Protein AF-A0A9N9JK04-F1 (afdb_monomer_lite)

Secondary structure (DSSP, 8-state):
---TTHHHHHHHHS-TT-HHHHS--HHHHHHHHHHHHHTT---SS--EEEEEEETTEEEEEEE-EEPTTSPPGGGTT-HHHHS--TT--GGG--EEPHHHHHHHHHTTSTT---S---EEEEEE--S---TTSSPPP------

Foldseek 3Di:
DPPPPVVVVVVVVPPVVPVCVVPNDLLSVQLVVQVVQLVPELQQQWRKKKFFDDPSDTLWIFIKWADPPDDTVNRVPQPPSVVPDPDPDPPRGRIHHRVVRRLVVSCVDPNNPDPPRPDMDMDTPPDNPRCVVPPDDPDDDDD

Organism: NCBI:txid60492

Structure (mmCIF, N/CA/C/O backbone):
data_AF-A0A9N9JK04-F1
#
_entry.id   AF-A0A9N9JK04-F1
#
loop_
_atom_site.group_PDB
_atom_site.id
_atom_site.type_symbol
_atom_site.label_atom_id
_atom_site.label_alt_id
_atom_site.label_comp_id
_atom_site.label_asym_id
_atom_site.label_entity_id
_atom_site.label_seq_id
_atom_site.pdbx_PDB_ins_code
_atom_site.Cartn_x
_atom_site.Cartn_y
_atom_site.Cartn_z
_atom_site.occupancy
_atom_site.B_iso_or_equiv
_atom_site.auth_seq_id
_atom_site.auth_comp_id
_atom_site.auth_asym_id
_atom_site.auth_atom_id
_atom_site.pdbx_PDB_model_num
ATOM 1 N N . MET A 1 1 ? -11.120 -43.095 1.050 1.00 46.44 1 MET A N 1
ATOM 2 C CA . MET A 1 1 ? -11.614 -41.863 1.701 1.00 46.44 1 MET A CA 1
ATOM 3 C C . MET A 1 1 ? -10.499 -41.313 2.599 1.00 46.44 1 MET A C 1
ATOM 5 O O . MET A 1 1 ? -10.433 -41.669 3.760 1.00 46.44 1 MET A O 1
ATOM 9 N N . LYS A 1 2 ? -9.547 -40.548 2.037 1.00 53.41 2 LYS A N 1
ATOM 10 C CA . LYS A 1 2 ? -8.351 -40.000 2.731 1.00 53.41 2 LYS A CA 1
ATOM 11 C C . LYS A 1 2 ? -8.496 -38.507 3.081 1.00 53.41 2 LYS A C 1
ATOM 13 O O . LYS A 1 2 ? -7.521 -37.829 3.336 1.00 53.41 2 LYS A O 1
ATOM 18 N N . ILE A 1 3 ? -9.721 -37.985 3.062 1.00 55.59 3 ILE A N 1
ATOM 19 C CA . ILE A 1 3 ? -9.993 -36.546 3.207 1.00 55.59 3 ILE A CA 1
ATOM 20 C C . ILE A 1 3 ? -10.125 -36.145 4.696 1.00 55.59 3 ILE A C 1
ATOM 22 O O . ILE A 1 3 ? -10.122 -34.964 5.024 1.00 55.59 3 ILE A O 1
ATOM 26 N N . SER A 1 4 ? -10.211 -37.105 5.630 1.00 60.34 4 SER A N 1
ATOM 27 C CA . SER A 1 4 ? -10.650 -36.820 7.005 1.00 60.34 4 SER A CA 1
ATOM 28 C C . SER A 1 4 ? -9.556 -36.561 8.048 1.00 60.34 4 SER A C 1
ATOM 30 O O . SER A 1 4 ? -9.908 -36.086 9.117 1.00 60.34 4 SER A O 1
ATOM 32 N N . MET A 1 5 ? -8.268 -36.843 7.815 1.00 59.41 5 MET A N 1
ATOM 33 C CA . MET A 1 5 ? -7.212 -36.460 8.783 1.00 59.41 5 MET A CA 1
ATOM 34 C C . MET A 1 5 ? -6.574 -35.110 8.448 1.00 59.41 5 MET A C 1
ATOM 36 O O . MET A 1 5 ? -6.318 -34.321 9.355 1.00 59.41 5 MET A O 1
ATOM 40 N N . ASP A 1 6 ? -6.407 -34.806 7.162 1.00 75.38 6 ASP A N 1
ATOM 41 C CA . ASP A 1 6 ? -5.722 -33.587 6.722 1.00 75.38 6 ASP A CA 1
ATOM 42 C C . ASP A 1 6 ? -6.567 -32.330 6.966 1.00 75.38 6 ASP A C 1
ATOM 44 O O . ASP A 1 6 ? -6.049 -31.309 7.414 1.00 75.38 6 ASP A O 1
ATOM 48 N N . LEU A 1 7 ? -7.889 -32.411 6.760 1.00 78.12 7 LEU A N 1
ATOM 49 C CA . LEU A 1 7 ? -8.796 -31.290 7.018 1.00 78.12 7 LEU A CA 1
ATOM 50 C C . LEU A 1 7 ? -8.896 -30.968 8.513 1.00 78.12 7 LEU A C 1
ATOM 52 O O . LEU A 1 7 ? -8.851 -29.802 8.889 1.00 78.12 7 LEU A O 1
ATOM 56 N N . TYR A 1 8 ? -9.009 -31.985 9.372 1.00 74.44 8 TYR A N 1
ATOM 57 C CA . TYR A 1 8 ? -9.078 -31.760 10.817 1.00 74.44 8 TYR A CA 1
ATOM 58 C C . TYR A 1 8 ? -7.746 -31.236 11.358 1.00 74.44 8 TYR A C 1
ATOM 60 O O . TYR A 1 8 ? -7.765 -30.292 12.137 1.00 74.44 8 TYR A O 1
ATOM 68 N N . GLY A 1 9 ? -6.602 -31.744 10.881 1.00 76.88 9 GLY A N 1
ATOM 69 C CA . GLY A 1 9 ? -5.288 -31.186 11.222 1.00 76.88 9 GLY A CA 1
ATOM 70 C C . GLY A 1 9 ? -5.125 -29.730 10.772 1.00 76.88 9 GLY A C 1
ATOM 71 O O . GLY A 1 9 ? -4.664 -28.889 11.541 1.00 76.88 9 GLY A O 1
ATOM 72 N N . TYR A 1 10 ? -5.578 -29.398 9.562 1.00 78.69 10 TYR A N 1
ATOM 73 C CA . TYR A 1 10 ? -5.579 -28.026 9.048 1.00 78.69 10 TYR A CA 1
ATOM 74 C C . TYR A 1 10 ? -6.468 -27.089 9.880 1.00 78.69 10 TYR A C 1
ATOM 76 O O . TYR A 1 10 ? -6.031 -26.009 10.276 1.00 78.69 10 TYR A O 1
ATOM 84 N N . LEU A 1 11 ? -7.690 -27.518 10.207 1.00 76.50 11 LEU A N 1
ATOM 85 C CA . LEU A 1 11 ? -8.620 -26.756 11.045 1.00 76.50 11 LEU A CA 1
ATOM 86 C C . LEU A 1 11 ? -8.132 -26.617 12.493 1.00 76.50 11 LEU A C 1
ATOM 88 O O . LEU A 1 11 ? -8.381 -25.585 13.105 1.00 76.50 11 LEU A O 1
ATOM 92 N N . SER A 1 12 ? -7.424 -27.613 13.035 1.00 73.69 12 SER A N 1
ATOM 93 C CA . SER A 1 12 ? -6.803 -27.537 14.365 1.00 73.69 12 SER A CA 1
ATOM 94 C C . SER A 1 12 ? -5.623 -26.561 14.418 1.00 73.69 12 SER A C 1
ATOM 96 O O . SER A 1 12 ? -5.383 -25.970 15.466 1.00 73.69 12 SER A O 1
ATOM 98 N N . ASN A 1 13 ? -4.914 -26.370 13.302 1.00 76.44 13 ASN A N 1
ATOM 99 C CA . ASN A 1 13 ? -3.814 -25.406 13.182 1.00 76.44 13 ASN A CA 1
ATOM 100 C C . ASN A 1 13 ? -4.294 -23.983 12.877 1.00 76.44 13 ASN A C 1
ATOM 102 O O . ASN A 1 13 ? -3.583 -23.007 13.123 1.00 76.44 13 ASN A O 1
ATOM 106 N N . LEU A 1 14 ? -5.503 -23.843 12.336 1.00 72.19 14 LEU A N 1
ATOM 107 C CA . LEU A 1 14 ? -6.167 -22.557 12.282 1.00 72.19 14 LEU A CA 1
ATOM 108 C C . LEU A 1 14 ? -6.553 -22.182 13.713 1.00 72.19 14 LEU A C 1
ATOM 110 O O . LEU A 1 14 ? -7.480 -22.729 14.301 1.00 72.19 14 LEU A O 1
ATOM 114 N N . ASP A 1 15 ? -5.843 -21.211 14.276 1.00 70.00 15 ASP A N 1
ATOM 115 C CA . ASP A 1 15 ? -6.209 -20.585 15.543 1.00 70.00 15 ASP A CA 1
ATOM 116 C C . ASP A 1 15 ? -7.469 -19.716 15.332 1.00 70.00 15 ASP A C 1
ATOM 118 O O . ASP A 1 15 ? -7.430 -18.495 15.172 1.00 70.00 15 ASP A O 1
ATOM 122 N N . ILE A 1 16 ? -8.615 -20.387 15.168 1.00 72.94 16 ILE A N 1
ATOM 123 C CA . ILE A 1 16 ? -9.921 -19.798 14.817 1.00 72.94 16 ILE A CA 1
ATOM 124 C C . ILE A 1 16 ? -10.448 -18.939 15.973 1.00 72.94 16 ILE A C 1
ATOM 126 O O . ILE A 1 16 ? -11.255 -18.040 15.761 1.00 72.94 16 ILE A O 1
ATOM 130 N N . LYS A 1 17 ? -9.979 -19.199 17.198 1.00 71.00 17 LYS A N 1
ATOM 131 C CA . LYS A 1 17 ? -10.401 -18.484 18.404 1.00 71.00 17 LYS A CA 1
ATOM 132 C C . LYS A 1 17 ? -9.596 -17.216 18.676 1.00 71.00 17 LYS A C 1
ATOM 134 O O . LYS A 1 17 ? -9.894 -16.558 19.673 1.00 71.00 17 LYS A O 1
ATOM 139 N N . ARG A 1 18 ? -8.606 -16.855 17.846 1.00 73.56 18 ARG A N 1
ATOM 140 C CA . ARG A 1 18 ? -7.859 -15.620 18.105 1.00 73.56 18 ARG A CA 1
ATOM 141 C C . ARG A 1 18 ? -8.803 -14.413 18.063 1.00 73.56 18 ARG A C 1
ATOM 143 O O . ARG A 1 18 ? -9.524 -14.233 17.078 1.00 73.56 18 ARG A O 1
ATOM 150 N N . PRO A 1 19 ? -8.815 -13.580 19.114 1.00 70.38 19 PRO A N 1
ATOM 151 C CA . PRO A 1 19 ? -9.735 -12.449 19.208 1.00 70.38 19 PRO A CA 1
ATOM 152 C C . PRO A 1 19 ? -9.451 -11.364 18.157 1.00 70.38 19 PRO A C 1
ATOM 154 O O . PRO A 1 19 ? -10.388 -10.702 17.706 1.00 70.38 19 PRO A O 1
ATOM 157 N N . ASP A 1 20 ? -8.197 -11.243 17.706 1.00 71.06 20 ASP A N 1
ATOM 158 C CA . ASP A 1 20 ? -7.770 -10.352 16.617 1.00 71.06 20 ASP A CA 1
ATOM 159 C C . ASP A 1 20 ? -8.475 -10.650 15.280 1.00 71.06 20 ASP A C 1
ATOM 161 O O . ASP A 1 20 ? -8.705 -9.739 14.490 1.00 71.06 20 ASP A O 1
ATOM 165 N N . ARG A 1 21 ? -8.896 -11.898 15.039 1.00 72.00 21 ARG A N 1
ATOM 166 C CA . ARG A 1 21 ? -9.636 -12.299 13.832 1.00 72.00 21 ARG A CA 1
ATOM 167 C C . ARG A 1 21 ? -11.118 -11.943 13.878 1.00 72.00 21 ARG A C 1
ATOM 169 O O . ARG A 1 21 ? -11.722 -11.753 12.826 1.00 72.00 21 ARG A O 1
ATOM 176 N N . LEU A 1 22 ? -11.717 -11.878 15.069 1.00 82.06 22 LEU A N 1
ATOM 177 C CA . LEU A 1 22 ? -13.144 -11.570 15.228 1.00 82.06 22 LEU A CA 1
ATOM 178 C C . LEU A 1 22 ? -13.389 -10.058 15.265 1.00 82.06 22 LEU A C 1
ATOM 180 O O . LEU A 1 22 ? -14.341 -9.561 14.662 1.00 82.06 22 LEU A O 1
ATOM 184 N N . ARG A 1 23 ? -12.538 -9.331 15.994 1.00 85.81 23 ARG A N 1
ATOM 185 C CA . ARG A 1 23 ? -12.560 -7.871 16.082 1.00 85.81 23 ARG A CA 1
ATOM 186 C C . ARG A 1 23 ? -11.136 -7.380 16.363 1.00 85.81 23 ARG A C 1
ATOM 188 O O . ARG A 1 23 ? -10.777 -7.259 17.535 1.00 85.81 23 ARG A O 1
ATOM 195 N N . PRO A 1 24 ? -10.333 -7.114 15.320 1.00 86.44 24 PRO A N 1
ATOM 196 C CA . PRO A 1 24 ? -8.976 -6.627 15.509 1.00 86.44 24 PRO A CA 1
ATOM 197 C C . PRO A 1 24 ? -8.983 -5.304 16.273 1.00 86.44 24 PRO A C 1
ATOM 199 O O . PRO A 1 24 ? -9.890 -4.478 16.113 1.00 86.44 24 PRO A O 1
ATOM 202 N N . ASP A 1 25 ? -7.961 -5.102 17.101 1.00 86.81 25 ASP A N 1
ATOM 203 C CA . ASP A 1 25 ? -7.644 -3.774 17.609 1.00 86.81 25 ASP A CA 1
ATOM 204 C C . ASP A 1 25 ? -7.258 -2.839 16.447 1.00 86.81 25 ASP A C 1
ATOM 206 O O . ASP A 1 25 ? -7.046 -3.268 15.308 1.00 86.81 25 ASP A O 1
ATOM 210 N N . TYR A 1 26 ? -7.181 -1.540 16.728 1.00 85.88 26 TYR A N 1
ATOM 211 C CA . TYR A 1 26 ? -6.887 -0.546 15.700 1.00 85.88 26 TYR A CA 1
ATOM 212 C C . TYR A 1 26 ? -5.535 -0.763 15.015 1.00 85.88 26 TYR A C 1
ATOM 214 O O . TYR A 1 26 ? -5.448 -0.579 13.803 1.00 85.88 26 TYR A O 1
ATOM 222 N N . ASP A 1 27 ? -4.502 -1.180 15.743 1.00 84.06 27 ASP A N 1
ATOM 223 C CA . ASP A 1 27 ? -3.181 -1.399 15.162 1.00 84.06 27 ASP A CA 1
ATOM 224 C C . ASP A 1 27 ? -3.213 -2.557 14.170 1.00 84.06 27 ASP A C 1
ATOM 226 O O . ASP A 1 27 ? -2.784 -2.393 13.025 1.00 84.06 27 ASP A O 1
ATOM 230 N N . THR A 1 28 ? -3.796 -3.684 14.572 1.00 85.06 28 THR A N 1
ATOM 231 C CA . THR A 1 28 ? -3.979 -4.855 13.709 1.00 85.06 28 THR A CA 1
ATOM 232 C C . THR A 1 28 ? -4.841 -4.511 12.489 1.00 85.06 28 THR A C 1
ATOM 234 O O . THR A 1 28 ? -4.490 -4.836 11.354 1.00 85.06 28 THR A O 1
ATOM 237 N N . TYR A 1 29 ? -5.940 -3.783 12.696 1.00 87.44 29 TYR A N 1
ATOM 238 C CA . TYR A 1 29 ? -6.824 -3.329 11.624 1.00 87.44 29 TYR A CA 1
ATOM 239 C C . TYR A 1 29 ? -6.097 -2.450 10.595 1.00 87.44 29 TYR A C 1
ATOM 241 O O . TYR A 1 29 ? -6.209 -2.682 9.388 1.00 87.44 29 TYR A O 1
ATOM 249 N N . PHE A 1 30 ? -5.324 -1.459 11.046 1.00 88.88 30 PHE A N 1
ATOM 250 C CA . PHE A 1 30 ? -4.590 -0.573 10.141 1.00 88.88 30 PHE A CA 1
ATOM 251 C C . PHE A 1 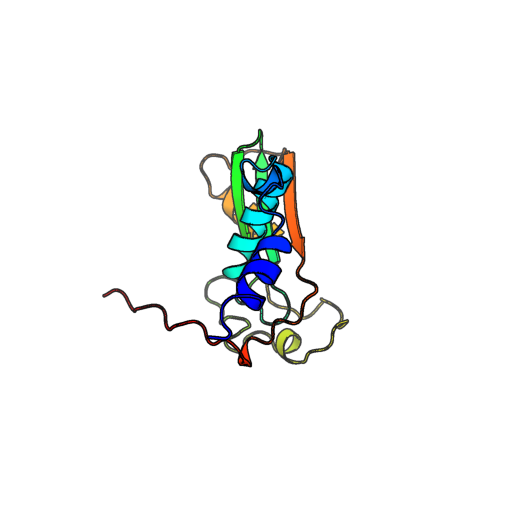30 ? -3.421 -1.273 9.448 1.00 88.88 30 PHE A C 1
ATOM 253 O O . PHE A 1 30 ? -3.129 -0.942 8.298 1.00 88.88 30 PHE A O 1
ATOM 260 N N . MET A 1 31 ? -2.791 -2.259 10.090 1.00 87.50 31 MET A N 1
ATOM 261 C CA . MET A 1 31 ? -1.762 -3.078 9.445 1.00 87.50 31 MET A CA 1
ATOM 262 C C . MET A 1 31 ? -2.340 -3.947 8.326 1.00 87.50 31 MET A C 1
ATOM 264 O O . MET A 1 31 ? -1.795 -3.923 7.225 1.00 87.50 31 MET A O 1
ATOM 268 N N . TYR A 1 32 ? -3.489 -4.599 8.530 1.00 89.69 32 TYR A N 1
ATOM 269 C CA . TYR A 1 32 ? -4.163 -5.330 7.447 1.00 89.69 32 TYR A CA 1
ATOM 270 C C . TYR A 1 32 ? -4.556 -4.425 6.279 1.00 89.69 32 TYR A C 1
ATOM 272 O O . TYR A 1 32 ? -4.458 -4.806 5.113 1.00 89.69 32 TYR A O 1
ATOM 280 N N . LEU A 1 33 ? -4.969 -3.191 6.563 1.00 91.38 33 LEU A N 1
ATOM 281 C CA . LEU A 1 33 ? -5.216 -2.215 5.507 1.00 91.38 33 LEU A CA 1
ATOM 282 C C . LEU A 1 33 ? -3.931 -1.823 4.771 1.00 91.38 33 LEU A C 1
ATOM 284 O O . LEU A 1 33 ? -3.964 -1.686 3.550 1.00 91.38 33 LEU A O 1
ATOM 288 N N . ALA A 1 34 ? -2.809 -1.663 5.474 1.00 89.31 34 ALA A N 1
ATOM 289 C CA . ALA A 1 34 ? -1.517 -1.394 4.847 1.00 89.31 34 ALA A CA 1
ATOM 290 C C . ALA A 1 34 ? -1.080 -2.556 3.940 1.00 89.31 34 ALA A C 1
ATOM 292 O O . ALA A 1 34 ? -0.650 -2.300 2.816 1.00 89.31 34 ALA A O 1
ATOM 293 N N . GLU A 1 35 ? -1.276 -3.807 4.364 1.00 90.56 35 GLU A N 1
ATOM 294 C CA . GLU A 1 35 ? -1.058 -5.004 3.537 1.00 90.56 35 GLU A CA 1
ATOM 295 C C . GLU A 1 35 ? -1.924 -4.976 2.268 1.00 90.56 35 GLU A C 1
ATOM 297 O O . GLU A 1 35 ? -1.413 -5.086 1.152 1.00 90.56 35 GLU A O 1
ATOM 302 N N . LEU A 1 36 ? -3.230 -4.723 2.403 1.00 92.19 36 LEU A N 1
ATOM 303 C CA . LEU A 1 36 ? -4.139 -4.616 1.254 1.00 92.19 36 LEU A CA 1
ATOM 304 C C . LEU A 1 36 ? -3.746 -3.485 0.295 1.00 92.19 36 LEU A C 1
ATOM 306 O O . LEU A 1 36 ? -3.843 -3.631 -0.926 1.00 92.19 36 LEU A O 1
ATOM 310 N N . VAL A 1 37 ? -3.287 -2.351 0.824 1.00 93.38 37 VAL A N 1
ATOM 311 C CA . VAL A 1 37 ? -2.784 -1.231 0.019 1.00 93.38 37 VAL A CA 1
ATOM 312 C C . VAL A 1 37 ? -1.498 -1.626 -0.717 1.00 93.38 37 VAL A C 1
ATOM 314 O O . VAL A 1 37 ? -1.346 -1.272 -1.892 1.00 93.38 37 VAL A O 1
ATOM 317 N N . ALA A 1 38 ? -0.608 -2.396 -0.082 1.00 91.50 38 ALA A N 1
ATOM 318 C CA . ALA A 1 38 ? 0.648 -2.865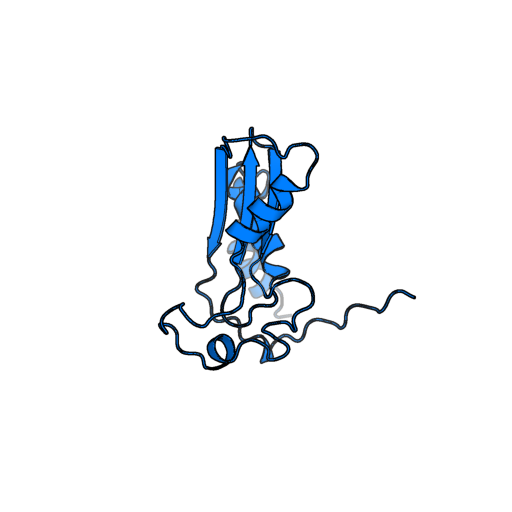 -0.669 1.00 91.50 38 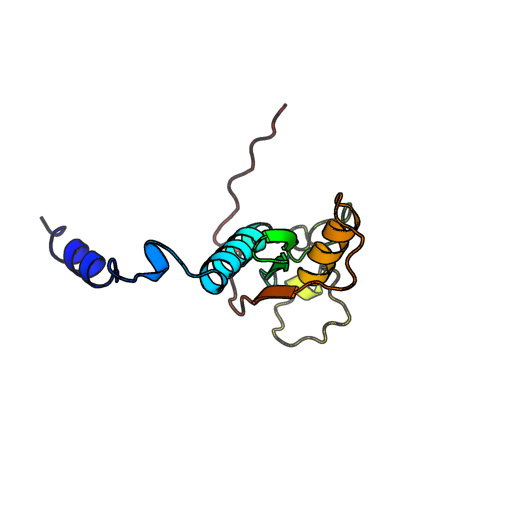ALA A CA 1
ATOM 319 C C . ALA A 1 38 ? 0.430 -3.718 -1.930 1.00 91.50 38 ALA A C 1
ATOM 321 O O . ALA A 1 38 ? 1.244 -3.641 -2.855 1.00 91.50 38 ALA A O 1
ATOM 322 N N . LEU A 1 39 ? -0.697 -4.438 -2.031 1.00 91.19 39 LEU A N 1
ATOM 323 C CA . LEU A 1 39 ? -1.062 -5.245 -3.208 1.00 91.19 39 LEU A CA 1
ATOM 324 C C . LEU A 1 39 ? -1.161 -4.426 -4.506 1.00 91.19 39 LEU A C 1
ATOM 326 O O . LEU A 1 39 ? -1.034 -4.975 -5.599 1.00 91.19 39 LEU A O 1
ATOM 330 N N . ARG A 1 40 ? -1.354 -3.104 -4.416 1.00 91.62 40 ARG A N 1
ATOM 331 C CA . ARG A 1 40 ? -1.406 -2.203 -5.584 1.00 91.62 40 ARG A CA 1
ATOM 332 C C . ARG A 1 40 ? -0.037 -1.731 -6.077 1.00 91.62 40 ARG A C 1
ATOM 334 O O . ARG A 1 40 ? 0.040 -0.990 -7.059 1.00 91.62 40 ARG A O 1
ATOM 341 N N . THR A 1 41 ? 1.035 -2.129 -5.404 1.00 89.25 41 THR A N 1
ATOM 342 C CA . THR A 1 41 ? 2.407 -1.751 -5.740 1.00 89.25 41 THR A CA 1
ATOM 343 C C . THR A 1 41 ? 2.831 -2.290 -7.100 1.00 89.25 41 THR A C 1
ATOM 345 O O . THR A 1 41 ? 2.723 -3.485 -7.381 1.00 89.25 41 THR A O 1
ATOM 348 N N . ASN A 1 42 ? 3.454 -1.424 -7.893 1.00 86.50 42 ASN A N 1
ATOM 349 C CA . ASN A 1 42 ? 4.048 -1.766 -9.187 1.00 86.50 42 ASN A CA 1
ATOM 350 C C . ASN A 1 42 ? 5.588 -1.909 -9.137 1.00 86.50 42 ASN A C 1
ATOM 352 O O . ASN A 1 42 ? 6.231 -2.175 -10.152 1.00 86.50 42 ASN A O 1
ATOM 356 N N . CYS A 1 43 ? 6.184 -1.732 -7.952 1.00 84.81 43 CYS A N 1
ATOM 357 C CA . CYS A 1 43 ? 7.563 -2.106 -7.667 1.00 84.81 43 CYS A CA 1
ATOM 358 C C . CYS A 1 43 ? 7.710 -3.634 -7.693 1.00 84.81 43 CYS A C 1
ATOM 360 O O . CYS A 1 43 ? 6.874 -4.357 -7.143 1.00 84.81 43 CYS A O 1
ATOM 362 N N . ILE A 1 44 ? 8.778 -4.106 -8.335 1.00 84.38 44 ILE A N 1
ATOM 363 C CA . ILE A 1 44 ? 9.137 -5.530 -8.394 1.00 84.38 44 ILE A CA 1
ATOM 364 C C . ILE A 1 44 ? 10.053 -5.958 -7.243 1.00 84.38 44 ILE A C 1
ATOM 366 O O . ILE A 1 44 ? 10.140 -7.140 -6.958 1.00 84.38 44 ILE A O 1
ATOM 370 N N . LYS A 1 45 ? 10.711 -5.001 -6.569 1.00 80.06 45 LYS A N 1
ATOM 371 C CA . LYS A 1 45 ? 11.683 -5.280 -5.502 1.00 80.06 45 LYS A CA 1
ATOM 372 C C . LYS A 1 45 ? 11.045 -5.398 -4.120 1.00 80.06 45 LYS A C 1
ATOM 374 O O . LYS A 1 45 ? 11.465 -6.223 -3.326 1.00 80.06 45 LYS A O 1
ATOM 379 N N . ARG A 1 46 ? 10.089 -4.520 -3.800 1.00 82.31 46 ARG A N 1
ATOM 380 C CA . ARG A 1 46 ? 9.427 -4.465 -2.486 1.00 82.31 46 ARG A CA 1
ATOM 381 C C . ARG A 1 46 ? 7.962 -4.121 -2.652 1.00 82.31 46 ARG A C 1
ATOM 383 O O . ARG A 1 46 ? 7.648 -3.219 -3.433 1.00 82.31 46 ARG A O 1
ATOM 390 N N . LYS A 1 47 ? 7.097 -4.778 -1.887 1.00 87.50 47 LYS A N 1
ATOM 391 C CA . LYS A 1 47 ? 5.681 -4.432 -1.745 1.00 87.50 47 LYS A CA 1
ATOM 392 C C . LYS A 1 47 ? 5.517 -3.665 -0.441 1.00 87.50 47 LYS A C 1
ATOM 394 O O . LYS A 1 47 ? 5.761 -4.200 0.631 1.00 87.50 47 LYS A O 1
ATOM 399 N N . VAL A 1 48 ? 5.206 -2.378 -0.535 1.00 90.06 48 VAL A N 1
ATOM 400 C CA . VAL A 1 48 ? 5.088 -1.503 0.633 1.00 90.06 48 VAL A CA 1
ATOM 401 C C . VAL A 1 48 ? 3.781 -0.744 0.524 1.00 90.06 48 VAL A C 1
ATOM 403 O O . VAL A 1 48 ? 3.531 -0.034 -0.452 1.00 90.06 48 VAL A O 1
ATOM 406 N N . GLY A 1 49 ? 2.955 -0.888 1.551 1.00 91.19 49 GLY A N 1
ATOM 407 C CA . GLY A 1 49 ? 1.735 -0.121 1.742 1.00 91.19 49 GLY A CA 1
ATOM 408 C C . GLY A 1 49 ? 1.836 0.741 2.992 1.00 91.19 49 GLY A C 1
ATOM 409 O O . GLY A 1 49 ? 2.514 0.392 3.959 1.00 91.19 49 GLY A O 1
ATOM 410 N N . CYS A 1 50 ? 1.173 1.888 2.949 1.00 91.94 50 CYS A N 1
ATOM 411 C CA . CYS A 1 50 ? 1.147 2.887 4.000 1.00 91.94 50 CYS A CA 1
ATOM 412 C C . CYS A 1 50 ? -0.287 3.38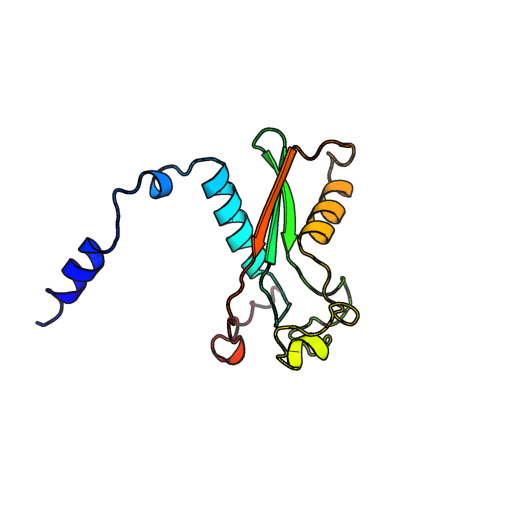2 4.206 1.00 91.94 50 CYS A C 1
ATOM 414 O O . CYS A 1 50 ? -1.011 3.658 3.242 1.00 91.94 50 CYS A O 1
ATOM 416 N N . VAL A 1 51 ? -0.680 3.510 5.469 1.00 89.94 51 VAL A N 1
ATOM 417 C CA . VAL A 1 51 ? -1.949 4.095 5.902 1.00 89.94 51 VAL A CA 1
ATOM 418 C C . VAL A 1 51 ? -1.637 5.224 6.879 1.00 89.94 51 VAL A C 1
ATOM 420 O O . VAL A 1 51 ? -0.944 5.021 7.878 1.00 89.94 51 VAL A O 1
ATOM 423 N N . LEU A 1 52 ? -2.153 6.418 6.583 1.00 88.38 52 LEU A N 1
ATOM 424 C CA . LEU A 1 52 ? -2.093 7.577 7.468 1.00 88.38 52 LEU A CA 1
ATOM 425 C C . LEU A 1 52 ? -3.378 7.650 8.279 1.00 88.38 52 LEU A C 1
ATOM 427 O O . LEU A 1 52 ? -4.477 7.668 7.713 1.00 88.38 52 LEU A O 1
ATOM 431 N N . VAL A 1 53 ? -3.230 7.708 9.598 1.00 85.00 53 VAL A N 1
ATOM 432 C CA . VAL A 1 53 ? -4.349 7.684 10.538 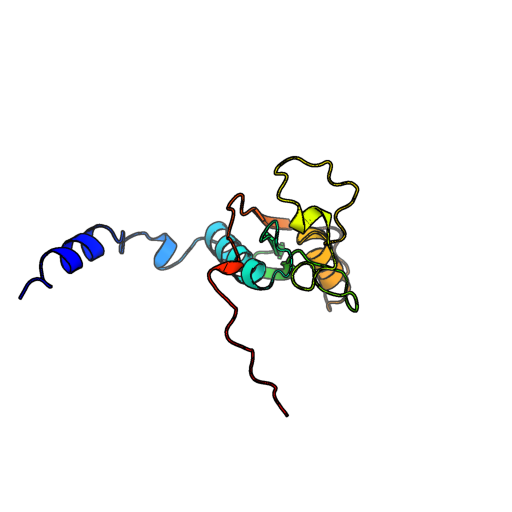1.00 85.00 53 VAL A CA 1
ATOM 433 C C . VAL A 1 53 ? -4.312 8.919 11.434 1.00 85.00 53 VAL A C 1
ATOM 435 O O . VAL A 1 53 ? -3.257 9.313 11.944 1.00 85.00 53 VAL A O 1
ATOM 438 N N . LYS A 1 54 ? -5.486 9.516 11.648 1.00 82.31 54 LYS A N 1
ATOM 439 C CA . LYS A 1 54 ? -5.735 10.579 12.625 1.00 82.31 54 LYS A CA 1
ATOM 440 C C . LYS A 1 54 ? -7.037 10.308 13.361 1.00 82.31 54 LYS A C 1
ATOM 442 O O . LYS A 1 54 ? -8.043 10.022 12.722 1.00 82.31 54 LYS A O 1
ATOM 447 N N . ASP A 1 55 ? -7.010 10.343 14.691 1.00 84.44 55 ASP A N 1
ATOM 448 C CA . ASP A 1 55 ? -8.188 10.110 15.542 1.00 84.44 55 ASP A CA 1
ATOM 449 C C . ASP A 1 55 ? -8.938 8.809 15.197 1.00 84.44 55 ASP A C 1
ATOM 451 O O . ASP A 1 55 ? -10.164 8.769 15.094 1.00 84.44 55 ASP A O 1
ATOM 455 N N . SER A 1 56 ? -8.183 7.725 14.970 1.00 84.31 56 SER A N 1
ATOM 456 C CA . SER A 1 56 ? -8.696 6.417 14.517 1.00 84.31 56 SER A CA 1
ATOM 457 C C . SER A 1 56 ? -9.426 6.433 13.163 1.00 84.31 56 SER A C 1
ATOM 459 O O . SER A 1 56 ? -10.136 5.487 12.821 1.00 84.31 56 SER A O 1
ATOM 461 N N . ARG A 1 57 ? -9.250 7.487 12.360 1.00 83.12 57 ARG A N 1
ATOM 462 C CA . ARG A 1 57 ? -9.780 7.610 10.998 1.00 83.12 57 ARG A CA 1
ATOM 463 C C . ARG A 1 57 ? -8.646 7.577 9.989 1.00 83.12 57 ARG A C 1
ATOM 465 O O . ARG A 1 57 ? -7.598 8.184 10.188 1.00 83.12 57 ARG A O 1
ATOM 472 N N . ILE A 1 58 ? -8.878 6.880 8.884 1.00 88.12 58 ILE A N 1
ATOM 473 C CA . ILE A 1 58 ? -7.942 6.847 7.762 1.00 88.12 58 ILE A CA 1
ATOM 474 C C . ILE A 1 58 ? -8.053 8.176 7.027 1.00 88.12 58 ILE A C 1
ATOM 476 O O . ILE A 1 58 ? -9.132 8.529 6.553 1.00 88.12 58 ILE A O 1
ATOM 480 N N . ILE A 1 59 ? -6.941 8.892 6.925 1.00 87.94 59 ILE A N 1
ATOM 481 C CA . ILE A 1 59 ? -6.877 10.178 6.227 1.00 87.94 59 ILE A CA 1
ATOM 482 C C . ILE A 1 59 ? -6.376 9.975 4.799 1.00 87.94 59 ILE A C 1
ATOM 484 O O . ILE A 1 59 ? -6.918 10.546 3.854 1.00 87.94 59 ILE A O 1
ATOM 488 N N . ALA A 1 60 ? -5.381 9.106 4.621 1.00 89.62 60 ALA A N 1
ATOM 489 C CA . ALA A 1 60 ? -4.873 8.747 3.306 1.00 89.62 60 ALA A CA 1
ATOM 490 C C . ALA A 1 60 ? -4.210 7.369 3.306 1.00 89.62 60 ALA A C 1
ATOM 492 O O . ALA A 1 60 ? -3.878 6.799 4.344 1.00 89.62 60 ALA A O 1
ATOM 493 N N . THR A 1 61 ? -3.995 6.849 2.104 1.00 92.12 61 THR A N 1
ATOM 494 C CA . THR A 1 61 ? -3.256 5.612 1.855 1.00 92.12 61 THR A CA 1
ATOM 495 C C . THR A 1 61 ? -2.242 5.833 0.746 1.00 92.12 61 THR A C 1
ATOM 497 O O . THR A 1 61 ? -2.434 6.678 -0.131 1.00 92.12 61 THR A O 1
ATOM 500 N N . GLY A 1 62 ? -1.163 5.065 0.751 1.00 91.50 62 GLY A N 1
ATOM 501 C CA . GLY A 1 62 ? -0.140 5.113 -0.284 1.00 91.50 62 GLY A CA 1
ATOM 502 C C . GLY A 1 62 ? 0.535 3.765 -0.443 1.00 91.50 62 GLY A C 1
ATOM 503 O O . GLY A 1 62 ? 0.653 3.005 0.505 1.00 91.50 62 GLY A O 1
ATOM 504 N N . TYR A 1 63 ? 0.970 3.462 -1.657 1.00 92.44 63 TYR A N 1
ATOM 505 C CA . TYR A 1 63 ? 1.784 2.291 -1.964 1.00 92.44 63 TYR A CA 1
ATOM 506 C C . TYR A 1 63 ? 3.010 2.745 -2.744 1.00 92.44 63 TYR A C 1
ATOM 508 O O . TYR A 1 63 ? 2.979 3.810 -3.376 1.00 92.44 63 TYR A O 1
ATOM 516 N N . ASN A 1 64 ? 4.100 1.988 -2.688 1.00 90.12 64 ASN A N 1
ATOM 517 C CA . ASN A 1 64 ? 5.311 2.362 -3.407 1.00 90.12 64 ASN A CA 1
ATOM 518 C C . ASN A 1 64 ? 5.178 2.090 -4.915 1.00 90.12 64 ASN A C 1
ATOM 520 O O . ASN A 1 64 ? 4.485 1.175 -5.362 1.00 90.12 64 ASN A O 1
ATOM 524 N N . GLY A 1 65 ? 5.842 2.903 -5.730 1.00 89.25 65 GLY A N 1
ATOM 525 C CA . GLY A 1 65 ? 5.784 2.749 -7.181 1.00 89.25 65 GLY A CA 1
ATOM 526 C C . GLY A 1 65 ? 6.268 3.954 -7.966 1.00 89.25 65 GLY A C 1
ATOM 527 O O . GLY A 1 65 ? 6.531 5.014 -7.409 1.00 89.25 65 GLY A O 1
ATOM 528 N N . THR A 1 66 ? 6.414 3.802 -9.277 1.00 85.81 66 THR A N 1
ATOM 529 C CA . THR A 1 66 ? 6.822 4.912 -10.155 1.00 85.81 66 THR A CA 1
ATOM 530 C C . THR A 1 66 ? 5.821 6.060 -10.137 1.00 85.81 66 THR A C 1
ATOM 532 O O . THR A 1 66 ? 4.613 5.856 -9.997 1.00 85.81 66 THR A O 1
ATOM 535 N N . ALA A 1 67 ? 6.321 7.280 -10.340 1.00 81.69 67 ALA A N 1
ATOM 536 C CA . ALA A 1 67 ? 5.467 8.451 -10.481 1.00 81.69 67 ALA A CA 1
ATOM 537 C C . ALA A 1 67 ? 4.431 8.288 -11.611 1.00 81.69 67 ALA A C 1
ATOM 539 O O . ALA A 1 67 ? 4.623 7.552 -12.584 1.00 81.69 67 ALA A O 1
ATOM 540 N N . LYS A 1 68 ? 3.317 9.018 -11.484 1.00 77.62 68 LYS A N 1
ATOM 541 C CA . LYS A 1 68 ? 2.229 9.006 -12.470 1.00 77.62 68 LYS A CA 1
ATOM 542 C C . LYS A 1 68 ? 2.772 9.378 -13.855 1.00 77.62 68 LYS A C 1
ATOM 544 O O . LYS A 1 68 ? 3.543 10.324 -13.972 1.00 77.62 68 LYS A O 1
ATOM 549 N N . ARG A 1 69 ? 2.290 8.690 -14.898 1.00 80.06 69 ARG A N 1
ATOM 550 C CA . ARG A 1 69 ? 2.685 8.870 -16.314 1.00 80.06 69 ARG A CA 1
ATOM 551 C C . ARG A 1 69 ? 4.095 8.381 -16.667 1.00 80.06 69 ARG A C 1
ATOM 553 O O . ARG A 1 69 ? 4.512 8.561 -17.806 1.00 80.06 69 ARG A O 1
ATOM 560 N N . LEU A 1 70 ? 4.805 7.744 -15.740 1.00 81.81 70 LEU A N 1
ATOM 561 C CA . LEU A 1 70 ? 5.989 6.956 -16.063 1.00 81.81 70 LEU A CA 1
ATOM 562 C C . LEU A 1 70 ? 5.603 5.482 -16.192 1.00 81.81 70 LEU A C 1
ATOM 564 O O . LEU A 1 70 ? 4.640 5.039 -15.566 1.00 81.81 70 LEU A O 1
ATOM 568 N N . LYS A 1 71 ? 6.368 4.726 -16.989 1.00 83.62 71 LYS A N 1
ATOM 569 C CA . LYS A 1 71 ? 6.254 3.263 -17.017 1.00 83.62 71 LYS A CA 1
ATOM 570 C C . LYS A 1 71 ? 6.475 2.714 -15.612 1.00 83.62 71 LYS A C 1
ATOM 572 O O . LYS A 1 71 ? 7.252 3.285 -14.845 1.00 83.62 71 LYS A O 1
ATOM 577 N N . ASN A 1 72 ? 5.811 1.624 -15.271 1.00 83.81 72 ASN A N 1
ATOM 578 C CA . ASN A 1 72 ? 5.962 1.041 -13.952 1.00 83.81 72 ASN A CA 1
ATOM 579 C C . ASN A 1 72 ? 7.288 0.283 -13.807 1.00 83.81 72 ASN A C 1
ATOM 581 O O . ASN A 1 72 ? 7.957 -0.029 -14.795 1.00 83.81 72 ASN A O 1
ATOM 585 N N . CYS A 1 73 ? 7.679 -0.030 -12.568 1.00 81.56 73 CYS A N 1
ATOM 586 C CA . CYS A 1 73 ? 8.889 -0.811 -12.314 1.00 81.56 73 CYS A CA 1
ATOM 587 C C . CYS A 1 73 ? 8.728 -2.249 -12.901 1.00 81.56 73 CYS A C 1
ATOM 589 O O . CYS A 1 73 ? 9.687 -2.760 -13.470 1.00 81.56 73 CYS A O 1
ATOM 591 N N . ASN A 1 74 ? 7.521 -2.845 -12.894 1.00 80.94 74 ASN A N 1
ATOM 592 C CA . ASN A 1 74 ? 7.202 -4.114 -13.587 1.00 80.94 74 ASN A CA 1
ATOM 593 C C . ASN A 1 74 ? 7.128 -4.016 -15.125 1.00 80.94 74 ASN A C 1
ATOM 595 O O . ASN A 1 74 ? 7.226 -5.040 -15.790 1.00 80.94 74 ASN A O 1
ATOM 599 N N . ASP A 1 75 ? 7.029 -2.806 -15.680 1.00 82.75 75 ASP A N 1
ATOM 600 C CA . ASP A 1 75 ? 7.074 -2.547 -17.129 1.00 82.75 75 ASP A CA 1
ATOM 601 C C . ASP A 1 75 ? 8.490 -2.141 -17.602 1.00 82.75 75 ASP A C 1
ATOM 603 O O . ASP A 1 75 ? 8.661 -1.573 -18.685 1.00 82.75 75 ASP A O 1
ATOM 607 N N . GLY A 1 76 ? 9.513 -2.366 -16.767 1.00 75.88 76 GLY A N 1
ATOM 608 C CA . GLY A 1 76 ? 10.923 -2.145 -17.104 1.00 75.88 76 GLY A CA 1
ATOM 609 C C . GLY A 1 76 ? 11.464 -0.735 -16.843 1.00 75.88 76 GLY A C 1
ATOM 610 O O . GLY A 1 76 ? 12.532 -0.393 -17.337 1.00 75.88 76 GLY A O 1
ATOM 611 N N . ASN A 1 77 ? 10.776 0.117 -16.074 1.00 76.38 77 ASN A N 1
ATOM 612 C CA . ASN A 1 77 ? 11.251 1.491 -15.829 1.00 76.38 77 ASN A CA 1
ATOM 613 C C . ASN A 1 77 ? 12.326 1.620 -14.725 1.00 76.38 77 ASN A C 1
ATOM 615 O O . ASN A 1 77 ? 12.891 2.701 -14.527 1.00 76.38 77 ASN A O 1
ATOM 619 N N . CYS A 1 78 ? 12.595 0.542 -13.981 1.00 74.25 78 CYS A N 1
ATOM 620 C CA . CYS A 1 78 ? 13.566 0.511 -12.885 1.00 74.25 78 CYS A CA 1
ATOM 621 C C . CYS A 1 78 ? 14.554 -0.651 -13.073 1.00 74.25 78 CYS A C 1
ATOM 623 O O . CYS A 1 78 ? 14.278 -1.781 -12.665 1.00 74.25 78 CYS A O 1
ATOM 625 N N . GLU A 1 79 ? 15.712 -0.367 -13.668 1.00 71.44 79 GLU A N 1
ATOM 626 C CA . GLU A 1 79 ? 16.784 -1.355 -13.878 1.00 71.44 79 GLU A CA 1
ATOM 627 C C . GLU A 1 79 ? 17.334 -1.880 -12.543 1.00 71.44 79 GLU A C 1
ATOM 629 O O . GLU A 1 79 ? 17.439 -3.085 -12.349 1.00 71.44 79 GLU A O 1
ATOM 634 N N . GLU A 1 80 ? 17.529 -0.999 -11.561 1.00 70.88 80 GLU A N 1
ATOM 635 C CA . GLU A 1 80 ? 17.949 -1.339 -10.189 1.00 70.88 80 GLU A CA 1
ATOM 636 C C . GLU A 1 80 ? 17.006 -2.301 -9.466 1.00 70.88 80 GLU A C 1
ATOM 638 O O . GLU A 1 80 ? 17.412 -3.155 -8.679 1.00 70.88 80 GLU A O 1
ATOM 643 N N . CYS A 1 81 ? 15.706 -2.160 -9.719 1.00 70.94 81 CYS A N 1
ATOM 644 C CA . CYS A 1 81 ? 14.712 -3.054 -9.146 1.00 70.94 81 CYS A CA 1
ATOM 645 C C . CYS A 1 81 ? 14.779 -4.444 -9.793 1.00 70.94 81 CYS A C 1
ATOM 647 O O . CYS A 1 81 ? 14.349 -5.412 -9.177 1.00 70.94 81 CYS A O 1
ATOM 649 N N . SER A 1 82 ? 15.299 -4.525 -11.021 1.00 68.06 82 SER A N 1
ATOM 650 C CA . SER A 1 82 ? 15.383 -5.748 -11.823 1.00 68.06 82 SER A CA 1
ATOM 651 C C . SER A 1 82 ? 16.676 -6.527 -11.569 1.00 68.06 82 SER A C 1
ATOM 653 O O . SER A 1 82 ? 16.711 -7.731 -11.791 1.00 68.06 82 SER A O 1
ATOM 655 N N . GLN A 1 83 ? 17.729 -5.860 -11.082 1.00 68.56 83 GLN A N 1
ATOM 656 C CA . GLN A 1 83 ? 19.053 -6.456 -10.866 1.00 68.56 83 GLN A CA 1
ATOM 657 C C . GLN A 1 83 ? 19.184 -7.266 -9.563 1.00 68.56 83 GLN A C 1
ATOM 659 O O . GLN A 1 83 ? 20.230 -7.852 -9.318 1.00 68.56 83 GLN A O 1
ATOM 664 N N . GLY A 1 84 ? 18.133 -7.362 -8.739 1.00 55.41 84 GLY A N 1
ATOM 665 C CA . GLY A 1 84 ? 18.055 -8.343 -7.645 1.00 55.41 84 GLY A CA 1
ATOM 666 C C . GLY A 1 84 ? 19.028 -8.148 -6.474 1.00 55.41 84 GLY A C 1
ATOM 667 O O . GLY A 1 84 ? 18.969 -8.912 -5.518 1.00 55.41 84 GLY A O 1
ATOM 668 N N . GLU A 1 85 ? 19.891 -7.127 -6.482 1.00 56.28 85 GLU A N 1
ATOM 669 C CA . GLU A 1 85 ? 20.820 -6.908 -5.372 1.00 56.28 85 GLU A CA 1
ATOM 670 C C . GLU A 1 85 ? 20.094 -6.334 -4.142 1.00 56.28 85 GLU A C 1
ATOM 672 O O . GLU A 1 85 ? 19.772 -5.136 -4.026 1.00 56.28 85 GLU A O 1
ATOM 677 N N . SER A 1 86 ? 19.817 -7.230 -3.199 1.00 48.25 86 SER A N 1
ATOM 678 C CA . SER A 1 86 ? 19.340 -6.964 -1.842 1.00 48.25 86 SER A CA 1
ATOM 679 C C . SER A 1 86 ? 20.426 -6.243 -1.037 1.00 48.25 86 SER A C 1
ATOM 681 O O . SER A 1 86 ? 21.147 -6.846 -0.255 1.00 48.25 86 SER A O 1
ATOM 683 N N . GLY A 1 87 ? 20.593 -4.939 -1.271 1.00 48.91 87 GLY A N 1
ATOM 684 C CA . GLY A 1 87 ? 21.603 -4.124 -0.579 1.00 48.91 87 GLY A CA 1
ATOM 685 C C . GLY A 1 87 ? 22.182 -2.964 -1.389 1.00 48.91 87 GLY A C 1
ATOM 686 O O . GLY A 1 87 ? 22.895 -2.136 -0.826 1.00 48.91 87 GLY A O 1
ATOM 687 N N . GLY A 1 88 ? 21.858 -2.859 -2.685 1.00 44.47 88 GLY A N 1
ATOM 688 C CA . GLY A 1 88 ? 22.298 -1.745 -3.528 1.00 44.47 88 GLY A CA 1
ATOM 689 C C . GLY A 1 88 ? 21.855 -0.384 -2.978 1.00 44.47 88 GLY A C 1
ATOM 690 O O . GLY A 1 88 ? 20.706 -0.212 -2.553 1.00 44.47 88 GLY A O 1
ATOM 691 N N . LYS A 1 89 ? 22.781 0.584 -2.963 1.00 49.00 89 LYS A N 1
ATOM 692 C CA . LYS A 1 89 ? 22.551 1.957 -2.491 1.00 49.00 89 LYS A CA 1
ATOM 693 C C . LYS A 1 89 ? 21.310 2.531 -3.183 1.00 49.00 89 LYS A C 1
ATOM 695 O O . LYS A 1 89 ? 21.257 2.625 -4.401 1.00 49.00 89 LYS A O 1
ATOM 700 N N . SER A 1 90 ? 20.330 2.952 -2.384 1.00 54.09 90 SER A N 1
ATOM 701 C CA . SER A 1 90 ? 19.014 3.487 -2.777 1.00 54.09 90 SER A CA 1
ATOM 702 C C . SER A 1 90 ? 19.027 4.702 -3.731 1.00 54.09 90 SER A C 1
ATOM 704 O O . SER A 1 90 ? 17.967 5.247 -4.032 1.00 54.09 90 SER A O 1
ATOM 706 N N . SER A 1 91 ? 20.188 5.166 -4.193 1.00 54.97 91 SER A N 1
ATOM 707 C CA . SER A 1 91 ? 20.358 6.415 -4.942 1.00 54.97 91 SER A CA 1
ATOM 708 C C . SER A 1 91 ? 19.800 6.396 -6.370 1.00 54.97 91 SER A C 1
ATOM 710 O O . SER A 1 91 ? 19.667 7.457 -6.969 1.00 54.97 91 SER A O 1
ATOM 712 N N . THR A 1 92 ? 19.474 5.226 -6.923 1.00 66.19 92 THR A N 1
ATOM 713 C CA . THR A 1 92 ? 19.085 5.049 -8.338 1.00 66.19 92 THR A CA 1
ATOM 714 C C . THR A 1 92 ? 17.683 4.451 -8.530 1.00 66.19 92 THR A C 1
ATOM 716 O O . THR A 1 92 ? 17.176 4.400 -9.654 1.00 66.19 92 THR A O 1
ATOM 719 N N . CYS A 1 93 ? 17.000 4.048 -7.450 1.00 75.19 93 CYS A N 1
ATOM 720 C CA . CYS A 1 93 ? 15.610 3.592 -7.524 1.00 75.19 93 CYS A CA 1
ATOM 721 C C . CYS A 1 93 ? 14.674 4.760 -7.875 1.00 75.19 93 CYS A C 1
ATOM 723 O O . CYS A 1 93 ? 14.638 5.773 -7.181 1.00 75.19 93 CYS A O 1
ATOM 725 N N . LYS A 1 94 ? 13.868 4.595 -8.931 1.00 81.38 94 LYS A N 1
ATOM 726 C CA . LYS A 1 94 ? 12.879 5.596 -9.375 1.00 81.38 94 LYS A CA 1
ATOM 727 C C . LYS A 1 94 ? 11.495 5.418 -8.742 1.00 81.38 94 LYS A C 1
ATOM 729 O O . LYS A 1 94 ? 10.599 6.224 -8.999 1.00 81.38 94 LYS A O 1
ATOM 734 N N . CYS A 1 95 ? 11.271 4.330 -7.999 1.00 84.50 95 CYS A N 1
ATOM 735 C CA . CYS A 1 95 ? 9.976 4.083 -7.378 1.00 84.50 95 CYS A CA 1
ATOM 736 C C . CYS A 1 95 ? 9.848 5.012 -6.137 1.00 84.50 95 CYS A C 1
ATOM 738 O O . CYS A 1 95 ? 10.715 5.033 -5.267 1.00 84.50 95 CYS A O 1
ATOM 740 N N . VAL A 1 96 ? 8.767 5.789 -6.058 1.00 88.00 96 VAL A N 1
ATOM 741 C CA . VAL A 1 96 ? 8.416 6.646 -4.917 1.00 88.00 96 VAL A CA 1
ATOM 742 C C . VAL A 1 96 ? 7.933 5.773 -3.765 1.00 88.00 96 VAL A C 1
ATOM 744 O O . VAL A 1 96 ? 7.225 4.787 -3.974 1.00 88.00 96 VAL A O 1
ATOM 747 N N . HIS A 1 97 ? 8.319 6.148 -2.554 1.00 88.69 97 HIS A N 1
ATOM 748 C CA . HIS A 1 97 ? 7.952 5.484 -1.310 1.00 88.69 97 HIS A CA 1
ATOM 749 C C . HIS A 1 97 ? 6.446 5.583 -1.007 1.00 88.69 97 HIS A C 1
ATOM 751 O O . HIS A 1 97 ? 5.767 6.530 -1.419 1.00 88.69 97 HIS A O 1
ATOM 757 N N . ALA A 1 98 ? 5.915 4.592 -0.291 1.00 90.38 98 ALA A N 1
ATOM 758 C CA . ALA A 1 98 ? 4.491 4.498 0.028 1.00 90.38 98 ALA A CA 1
ATOM 759 C C . ALA A 1 98 ? 4.035 5.658 0.928 1.00 90.38 98 ALA A C 1
ATOM 761 O O . ALA A 1 98 ? 2.974 6.236 0.708 1.00 90.38 98 ALA A O 1
ATOM 762 N N . GLU A 1 99 ? 4.881 6.035 1.879 1.00 86.19 99 GLU A N 1
ATOM 763 C CA . GLU A 1 99 ? 4.739 7.121 2.845 1.00 86.19 99 GLU A CA 1
ATOM 764 C C . GLU A 1 99 ? 4.578 8.466 2.133 1.00 86.19 99 GLU A C 1
ATOM 766 O O . GLU A 1 99 ? 3.631 9.214 2.376 1.00 86.19 99 GLU A O 1
ATOM 771 N N . VAL A 1 100 ? 5.469 8.732 1.173 1.00 87.44 100 VAL A N 1
ATOM 772 C CA . VAL A 1 100 ? 5.447 9.951 0.358 1.00 87.44 100 VAL A CA 1
ATOM 773 C C . VAL A 1 100 ? 4.174 9.998 -0.480 1.00 87.44 100 VAL A C 1
ATOM 775 O O . VAL A 1 100 ? 3.502 11.026 -0.539 1.00 87.44 100 VAL A O 1
ATOM 778 N N . ASN A 1 101 ? 3.793 8.876 -1.093 1.00 89.25 101 ASN A N 1
ATOM 779 C CA . ASN A 1 101 ? 2.553 8.793 -1.858 1.00 89.25 101 ASN A CA 1
ATOM 780 C C . ASN A 1 101 ? 1.304 8.988 -0.986 1.00 89.25 101 ASN A C 1
ATOM 782 O O . ASN A 1 101 ? 0.327 9.558 -1.473 1.00 89.25 101 ASN A O 1
ATOM 786 N N . ALA A 1 102 ? 1.323 8.548 0.273 1.00 87.69 102 ALA A N 1
ATOM 787 C CA . ALA A 1 102 ? 0.218 8.754 1.200 1.00 87.69 102 ALA A CA 1
ATOM 788 C C . ALA A 1 102 ? 0.086 10.236 1.590 1.00 87.69 102 ALA A C 1
ATOM 790 O O . ALA A 1 102 ? -1.002 10.799 1.470 1.00 87.69 102 ALA A O 1
ATOM 791 N N . LEU A 1 103 ? 1.196 10.899 1.937 1.00 85.25 103 LEU A N 1
ATOM 792 C CA . LEU A 1 103 ? 1.226 12.336 2.253 1.00 85.25 103 LEU A CA 1
ATOM 793 C C . LEU A 1 103 ? 0.793 13.203 1.061 1.00 85.25 103 LEU A C 1
ATOM 795 O O . LEU A 1 103 ? -0.006 14.124 1.200 1.00 85.25 103 LEU A O 1
ATOM 799 N N . LEU A 1 104 ? 1.256 12.877 -0.150 1.00 85.44 104 LEU A N 1
ATOM 800 C CA . LEU A 1 104 ? 0.854 13.593 -1.368 1.00 85.44 104 LEU A CA 1
ATOM 801 C C . LEU A 1 104 ? -0.642 13.458 -1.690 1.00 85.44 104 LEU A C 1
ATOM 803 O O . LEU A 1 104 ? -1.184 14.298 -2.414 1.00 85.44 104 LEU A O 1
ATOM 807 N N . ARG A 1 105 ? -1.300 12.386 -1.231 1.00 81.56 105 ARG A N 1
ATOM 808 C CA . ARG A 1 105 ? -2.751 12.205 -1.380 1.00 81.56 105 ARG A CA 1
ATOM 809 C C . ARG A 1 105 ? -3.534 12.915 -0.288 1.00 81.56 105 ARG A C 1
ATOM 811 O O . ARG A 1 105 ? -4.599 13.437 -0.599 1.00 81.56 105 ARG A O 1
ATOM 818 N N . GLU A 1 106 ? -3.008 12.952 0.932 1.00 77.69 106 GLU A N 1
ATOM 819 C CA . GLU A 1 106 ? -3.608 13.690 2.046 1.00 77.69 106 GLU A CA 1
ATOM 820 C C . GLU A 1 106 ? -3.739 15.182 1.714 1.00 77.69 106 GLU A C 1
ATOM 822 O O . GLU A 1 106 ? -4.855 15.698 1.709 1.00 77.69 106 GLU A O 1
ATOM 827 N N . ASN A 1 107 ? -2.657 15.807 1.237 1.00 69.69 107 ASN A N 1
ATOM 828 C CA . ASN A 1 107 ? -2.635 17.215 0.818 1.00 69.69 107 ASN A CA 1
ATOM 829 C C . ASN A 1 107 ? -3.612 17.559 -0.327 1.00 69.69 107 ASN A C 1
ATOM 831 O O . ASN A 1 107 ? -3.825 18.727 -0.641 1.00 69.69 107 ASN A O 1
ATOM 835 N N . LYS A 1 108 ? -4.180 16.558 -1.014 1.00 66.62 108 LYS A N 1
ATOM 836 C CA . LYS A 1 108 ? -5.186 16.747 -2.077 1.00 66.62 108 LYS A CA 1
ATOM 837 C C . LYS A 1 108 ? -6.619 16.518 -1.601 1.00 66.62 108 LYS A C 1
ATOM 839 O O . LYS A 1 108 ? -7.547 16.705 -2.388 1.00 66.62 108 LYS A O 1
ATOM 844 N N . GLY A 1 109 ? -6.801 16.042 -0.374 1.00 62.03 109 GLY A N 1
ATOM 845 C CA . GLY A 1 109 ? -8.102 15.784 0.223 1.00 62.03 109 GLY A CA 1
ATOM 846 C C . GLY A 1 109 ? -8.703 17.028 0.884 1.00 62.03 109 GLY A C 1
ATOM 847 O O . GLY A 1 109 ? -8.014 18.025 1.088 1.00 62.03 109 GLY A O 1
ATOM 848 N N . PRO A 1 110 ? -9.982 16.964 1.292 1.00 58.03 110 PRO A N 1
ATOM 849 C CA . PRO A 1 110 ? -10.656 18.056 2.004 1.00 58.03 110 PRO A CA 1
ATOM 850 C C . PRO A 1 110 ? -10.083 18.332 3.410 1.00 58.03 110 PRO A C 1
ATOM 852 O O . PRO A 1 110 ? -10.540 19.252 4.076 1.00 58.03 110 PRO A O 1
ATOM 855 N N . TYR A 1 111 ? -9.112 17.530 3.863 1.00 59.88 111 TYR A N 1
ATOM 856 C CA . TYR A 1 111 ? -8.469 17.605 5.177 1.00 59.88 111 TYR A CA 1
ATOM 857 C C . TYR A 1 111 ? -7.004 18.078 5.122 1.00 59.88 111 TYR A C 1
ATOM 859 O O . TYR A 1 111 ? -6.333 17.980 6.143 1.00 59.88 111 TYR A O 1
ATOM 867 N N . GLY A 1 112 ? -6.519 18.570 3.969 1.00 54.47 112 GLY A N 1
ATOM 868 C CA . GLY A 1 112 ? -5.102 18.861 3.668 1.00 54.47 112 GLY A CA 1
ATOM 869 C C . GLY A 1 112 ? -4.445 20.025 4.426 1.00 54.47 112 GLY A C 1
ATOM 870 O O . GLY A 1 112 ? -3.619 20.727 3.856 1.00 54.47 112 GLY A O 1
ATOM 871 N N . ASP A 1 113 ? -4.825 20.239 5.684 1.00 53.62 113 ASP A N 1
ATOM 872 C CA . ASP A 1 113 ? -4.366 21.316 6.564 1.00 53.62 113 ASP A CA 1
ATOM 873 C C . ASP A 1 113 ? -4.037 20.760 7.965 1.00 53.62 113 ASP A C 1
ATOM 875 O O . ASP A 1 113 ? -4.480 21.276 8.994 1.00 53.62 113 ASP A O 1
ATOM 879 N N . THR A 1 114 ? -3.292 19.649 8.050 1.00 48.81 114 THR A N 1
ATOM 880 C CA . THR A 1 114 ? -2.890 19.111 9.359 1.00 48.81 114 THR A CA 1
ATOM 881 C C . THR A 1 114 ? -1.383 18.897 9.486 1.00 48.81 114 THR A C 1
ATOM 883 O O . THR A 1 114 ? -0.822 17.907 9.035 1.00 48.81 114 THR A O 1
ATOM 886 N N . ASN A 1 115 ? -0.732 19.787 10.243 1.00 52.12 115 ASN A N 1
ATOM 887 C CA . ASN A 1 115 ? 0.633 19.620 10.769 1.00 52.12 115 ASN A CA 1
ATOM 888 C C . ASN A 1 115 ? 0.767 18.454 11.780 1.00 52.12 115 ASN A C 1
ATOM 890 O O . ASN A 1 115 ? 1.774 18.339 12.471 1.00 52.12 115 ASN A O 1
ATOM 894 N N . GLU A 1 116 ? -0.249 17.595 11.898 1.00 53.31 116 GLU A N 1
ATOM 895 C CA . GLU A 1 116 ? -0.367 16.571 12.934 1.00 53.31 116 GLU A CA 1
ATOM 896 C C . GLU A 1 116 ? -1.012 15.311 12.350 1.00 53.31 116 GLU A C 1
ATOM 898 O O . GLU A 1 116 ? -2.209 15.051 12.524 1.00 53.31 116 GLU A O 1
ATOM 903 N N . VAL A 1 117 ? -0.207 14.529 11.629 1.00 55.72 117 VAL A N 1
ATOM 904 C CA . VAL A 1 117 ? -0.513 13.124 11.349 1.00 55.72 117 VAL A CA 1
ATOM 905 C C . VAL A 1 117 ? -0.217 12.344 12.626 1.00 55.72 117 VAL A C 1
ATOM 907 O O . VAL A 1 117 ? 0.931 12.276 13.056 1.00 55.72 117 VAL A O 1
ATOM 910 N N . SER A 1 118 ? -1.246 11.764 13.249 1.00 50.62 118 SER A N 1
ATOM 911 C CA . SER A 1 118 ? -1.077 11.087 14.544 1.00 50.62 118 SER A CA 1
ATOM 912 C C . SER A 1 118 ? -0.319 9.763 14.436 1.00 50.62 118 SER A C 1
ATOM 914 O O . SER A 1 118 ? 0.335 9.349 15.390 1.00 50.62 118 SER A O 1
ATOM 916 N N . MET A 1 119 ? -0.397 9.087 13.281 1.00 57.81 119 MET A N 1
ATOM 917 C CA . MET A 1 119 ? 0.268 7.804 13.089 1.00 57.81 119 MET A CA 1
ATOM 918 C C . MET A 1 119 ? 0.480 7.458 11.614 1.00 57.81 119 MET A C 1
ATOM 920 O O . MET A 1 119 ? -0.433 7.577 10.792 1.00 57.81 119 MET A O 1
ATOM 924 N N . ILE A 1 120 ? 1.680 6.962 11.306 1.00 68.19 120 ILE A N 1
ATOM 925 C CA . ILE A 1 120 ? 2.024 6.330 10.030 1.00 68.19 120 ILE A CA 1
ATOM 926 C C . ILE A 1 120 ? 2.148 4.829 10.287 1.00 68.19 120 ILE A C 1
ATOM 928 O O . ILE A 1 120 ? 3.011 4.405 11.056 1.00 68.19 120 ILE A O 1
ATOM 932 N N . LYS A 1 121 ? 1.284 4.022 9.665 1.00 70.56 121 LYS A N 1
ATOM 933 C CA . LYS A 1 121 ? 1.407 2.557 9.665 1.00 70.56 121 LYS A CA 1
ATOM 934 C C . LYS A 1 121 ? 1.944 2.119 8.313 1.00 70.56 121 LYS A C 1
ATOM 936 O O . LYS A 1 121 ? 1.333 2.405 7.284 1.00 70.56 121 LYS A O 1
ATOM 941 N N . GLN A 1 122 ? 3.086 1.444 8.324 1.00 67.88 122 GLN A N 1
ATOM 942 C CA . GLN A 1 122 ? 3.762 0.972 7.125 1.00 67.88 122 GLN A CA 1
ATOM 943 C C . GLN A 1 122 ? 4.044 -0.514 7.245 1.00 67.88 122 GLN A C 1
ATOM 945 O O . GLN A 1 122 ? 4.574 -0.979 8.253 1.00 67.88 122 GLN A O 1
ATOM 950 N N . MET A 1 123 ? 3.711 -1.240 6.188 1.00 70.19 123 MET A N 1
ATOM 951 C CA . MET A 1 123 ? 4.086 -2.634 6.045 1.00 70.19 123 MET A CA 1
ATOM 952 C C . MET A 1 123 ? 5.365 -2.708 5.208 1.00 70.19 123 MET A C 1
ATOM 954 O O . MET A 1 123 ? 5.396 -2.228 4.073 1.00 70.19 123 MET A O 1
ATOM 958 N N . PHE A 1 124 ? 6.422 -3.290 5.771 1.00 60.62 124 PHE A N 1
ATOM 959 C CA . PHE A 1 124 ? 7.647 -3.623 5.050 1.00 60.62 124 PHE A CA 1
ATOM 960 C C . PHE A 1 124 ? 7.604 -5.112 4.712 1.00 60.62 124 PHE A C 1
ATOM 962 O O . PHE A 1 124 ? 7.778 -5.940 5.600 1.00 60.62 124 PHE A O 1
ATOM 969 N N . GLU A 1 125 ? 7.367 -5.472 3.449 1.00 50.50 125 GLU A N 1
ATOM 970 C CA . GLU A 1 125 ? 7.654 -6.844 3.029 1.00 50.50 125 GLU A CA 1
ATOM 971 C C . GLU A 1 125 ? 9.165 -6.913 2.821 1.00 50.50 125 GL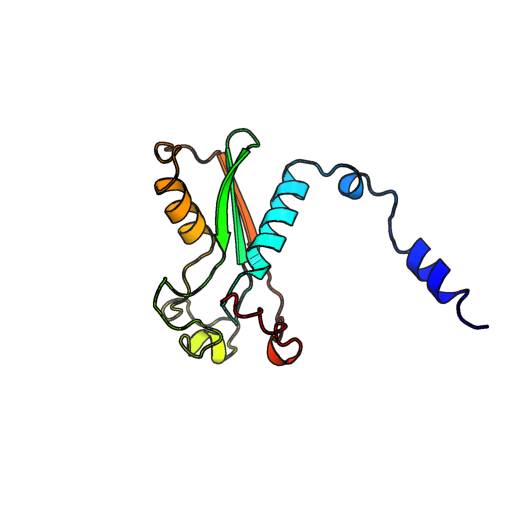U A C 1
ATOM 973 O O . GLU A 1 125 ? 9.699 -6.309 1.886 1.00 50.50 125 GLU A O 1
ATOM 978 N N . GLU A 1 126 ? 9.866 -7.636 3.689 1.00 35.34 126 GLU A N 1
ATOM 979 C CA . GLU A 1 126 ? 11.213 -8.125 3.375 1.00 35.34 126 GLU A CA 1
ATOM 980 C C . GLU A 1 126 ? 11.168 -9.339 2.427 1.00 35.34 126 GLU A C 1
ATOM 982 O O . GLU A 1 126 ? 12.212 -9.863 2.053 1.00 35.34 126 GLU A O 1
ATOM 987 N N . ALA A 1 127 ? 9.982 -9.786 1.995 1.00 30.91 127 ALA A N 1
ATOM 988 C CA . ALA A 1 127 ? 9.838 -11.016 1.230 1.00 30.91 127 ALA A CA 1
ATOM 989 C C . ALA A 1 127 ? 9.968 -10.807 -0.290 1.00 30.91 127 ALA A C 1
ATOM 991 O O . ALA A 1 127 ? 9.220 -10.058 -0.926 1.00 30.91 127 ALA A O 1
ATOM 992 N N . GLU A 1 128 ? 10.914 -11.548 -0.865 1.00 30.39 128 GLU A N 1
ATOM 993 C CA . GLU A 1 128 ? 11.057 -11.879 -2.281 1.00 30.39 128 GLU A CA 1
ATOM 994 C C . GLU A 1 128 ? 9.782 -12.558 -2.821 1.00 30.39 128 GLU A C 1
ATOM 996 O O . GLU A 1 128 ? 9.703 -13.778 -2.942 1.00 30.39 128 GLU A O 1
ATOM 1001 N N . ILE A 1 129 ? 8.750 -11.788 -3.162 1.00 34.19 129 ILE A N 1
ATOM 1002 C CA . ILE A 1 129 ? 7.636 -12.314 -3.959 1.00 34.19 129 ILE A CA 1
ATOM 1003 C C . ILE A 1 129 ? 8.055 -12.234 -5.431 1.00 34.19 129 ILE A C 1
ATOM 1005 O O . ILE A 1 129 ? 7.961 -11.177 -6.060 1.00 34.19 129 ILE A O 1
ATOM 1009 N N . ASP A 1 130 ? 8.544 -13.351 -5.981 1.00 33.03 130 ASP A N 1
ATOM 1010 C CA . ASP A 1 130 ? 8.854 -13.500 -7.409 1.00 33.03 130 ASP A CA 1
ATOM 1011 C C . ASP A 1 130 ? 7.566 -13.392 -8.242 1.00 33.03 130 ASP A C 1
ATOM 1013 O O . ASP A 1 130 ? 6.839 -14.362 -8.469 1.00 33.03 130 ASP A O 1
ATOM 1017 N N . LEU A 1 131 ? 7.280 -12.180 -8.726 1.00 37.31 131 LEU A N 1
ATOM 1018 C CA . LEU A 1 131 ? 6.132 -11.865 -9.585 1.00 37.31 131 LEU A CA 1
ATOM 1019 C C . LEU A 1 131 ? 6.123 -12.648 -10.913 1.00 37.31 131 LEU A C 1
ATOM 1021 O O . LEU A 1 131 ? 5.140 -12.567 -11.647 1.00 37.31 131 LEU A O 1
ATOM 1025 N N . ARG A 1 132 ? 7.168 -13.429 -11.234 1.00 38.59 132 ARG A N 1
ATOM 1026 C CA . ARG A 1 132 ? 7.157 -14.360 -12.375 1.00 38.59 132 ARG A CA 1
ATOM 1027 C C . ARG A 1 132 ? 6.257 -15.579 -12.155 1.00 38.59 132 ARG A C 1
ATOM 1029 O O . ARG A 1 132 ? 5.883 -16.209 -13.140 1.00 38.59 132 ARG A O 1
ATOM 1036 N N . GLN A 1 133 ? 5.889 -15.913 -10.914 1.00 32.19 133 GLN A N 1
ATOM 1037 C CA . GLN A 1 133 ? 5.078 -17.107 -10.617 1.00 32.19 133 GLN A CA 1
ATOM 1038 C C . GLN A 1 133 ? 3.571 -16.834 -10.487 1.00 32.19 133 GLN A C 1
ATOM 1040 O O . GLN A 1 133 ? 2.773 -17.768 -10.543 1.00 32.19 133 GLN A O 1
ATOM 1045 N N . HIS A 1 134 ? 3.160 -15.567 -10.381 1.00 34.69 134 HIS A N 1
ATOM 1046 C CA . HIS A 1 134 ? 1.753 -15.177 -10.277 1.00 34.69 134 HIS A CA 1
ATOM 1047 C C . HIS A 1 134 ? 1.462 -13.971 -11.179 1.00 34.69 134 HIS A C 1
ATOM 1049 O O . HIS A 1 134 ? 1.442 -12.836 -10.695 1.00 34.69 134 HIS A O 1
ATOM 1055 N N . PRO A 1 135 ? 1.254 -14.180 -12.495 1.00 29.98 135 PRO A N 1
ATOM 1056 C CA . PRO A 1 135 ? 0.762 -13.112 -13.353 1.00 29.98 135 PRO A CA 1
ATOM 1057 C C . PRO A 1 135 ? -0.580 -12.618 -12.804 1.00 29.98 135 PRO A C 1
ATOM 1059 O O . PRO A 1 135 ? -1.468 -13.413 -12.488 1.00 29.98 135 PRO A O 1
ATOM 1062 N N . SER A 1 136 ? -0.724 -11.298 -12.662 1.00 39.56 136 SER A N 1
ATOM 1063 C CA . SER A 1 136 ? -2.013 -10.690 -12.337 1.00 39.56 136 SER A CA 1
ATOM 1064 C C . SER A 1 136 ? -3.044 -11.149 -13.372 1.00 39.56 136 SER A C 1
ATOM 1066 O O . SER A 1 136 ? -2.736 -11.046 -14.564 1.00 39.56 136 SER A O 1
ATOM 1068 N N . PRO A 1 137 ? -4.246 -11.609 -12.978 1.00 34.69 137 PRO A N 1
ATOM 1069 C CA . PRO A 1 137 ? -5.319 -11.793 -13.943 1.00 34.69 137 PRO A CA 1
ATOM 1070 C C . PRO A 1 137 ? -5.521 -10.460 -14.666 1.00 34.69 137 PRO A C 1
ATOM 1072 O O . PRO A 1 137 ? -5.622 -9.415 -14.018 1.00 34.69 137 PRO A O 1
ATOM 1075 N N . GLU A 1 138 ? -5.479 -10.497 -15.998 1.00 37.72 138 GLU A N 1
ATOM 1076 C CA . GLU A 1 138 ? -5.663 -9.327 -16.852 1.00 37.72 138 GLU A CA 1
ATOM 1077 C C . GLU A 1 138 ? -6.914 -8.579 -16.386 1.00 37.72 138 GLU A C 1
ATOM 1079 O O . GLU A 1 138 ? -8.022 -9.120 -16.386 1.00 37.72 138 GLU A O 1
ATOM 1084 N N . ALA A 1 139 ? -6.725 -7.352 -15.896 1.00 36.50 139 ALA A N 1
ATOM 1085 C CA . ALA A 1 139 ? -7.841 -6.530 -15.469 1.00 36.50 139 ALA A CA 1
ATOM 1086 C C . ALA A 1 139 ? -8.735 -6.290 -16.699 1.00 36.50 139 ALA A C 1
ATOM 1088 O O . ALA A 1 139 ? -8.219 -5.831 -17.723 1.00 36.50 139 ALA A O 1
ATOM 1089 N N . PRO A 1 140 ? -10.043 -6.596 -16.637 1.00 29.83 140 PRO A N 1
ATOM 1090 C CA . PRO A 1 140 ? -10.924 -6.409 -17.776 1.00 29.83 140 PRO A CA 1
ATOM 1091 C C . PRO A 1 140 ? -10.918 -4.937 -18.183 1.00 29.83 140 PRO A C 1
ATOM 1093 O O . PRO A 1 140 ? -11.122 -4.042 -17.359 1.00 29.83 140 PRO A O 1
ATOM 1096 N N . ILE A 1 141 ? -10.656 -4.701 -19.467 1.00 36.41 141 ILE A N 1
ATOM 1097 C CA . ILE A 1 141 ? -10.770 -3.389 -20.094 1.00 36.41 141 ILE A CA 1
ATOM 1098 C C . ILE A 1 141 ? -12.258 -3.034 -20.064 1.00 36.41 141 ILE A C 1
ATOM 1100 O O . ILE A 1 141 ? -13.062 -3.649 -20.761 1.00 36.41 141 ILE A O 1
ATOM 1104 N N . ILE A 1 142 ? -12.631 -2.094 -19.198 1.00 32.16 142 ILE A N 1
ATOM 1105 C CA . ILE A 1 142 ? -13.991 -1.553 -19.161 1.00 32.16 142 ILE A CA 1
ATOM 1106 C C . ILE A 1 142 ? -14.121 -0.596 -20.363 1.00 32.16 142 ILE A C 1
ATOM 1108 O O . ILE A 1 142 ? -13.225 0.238 -20.527 1.00 32.16 142 ILE A O 1
ATOM 1112 N N . PRO A 1 143 ? -15.159 -0.748 -21.209 1.00 46.53 143 PRO A N 1
ATOM 1113 C CA . PRO A 1 143 ? -15.366 0.067 -22.408 1.00 46.53 143 PRO A CA 1
ATOM 1114 C C . PRO A 1 143 ? -15.630 1.547 -22.108 1.00 46.53 143 PRO A C 1
ATOM 1116 O O . PRO A 1 143 ? -16.164 1.857 -21.017 1.00 46.53 143 PRO A O 1
#

pLDDT: mean 70.97, std 18.57, range [29.83, 93.38]

InterPro domains:
  IPR002125 Cytidine and deoxycytidylate deaminase domain [PF00383] (27-107)
  IPR002125 Cytidine and deoxycytidylate deaminase domain [PS51747] (25-143)
  IPR015517 Deoxycytidylate deaminase-related [PTHR11086] (15-108)
  IPR016193 Cytidine deaminase-like [SSF53927] (27-106)

Radius of gyration: 18.92 Å; chains: 1; bounding box: 38×63×42 Å

Sequence (143 aa):
MKISMDLYGYLSNLDIKRPDRLRPDYDTYFMYLAELVALRTNCIKRKVGCVLVKDSRIIATGYNGTAKRLKNCNDGNCEECSQGESGGKSSTCKCVHAEVNALLRENKGPYGDTNEVSMIKQMFEEAEIDLRQHPSPEAPIIP